Protein AF-A0A7Z6XF41-F1 (afdb_monomer_lite)

Structure (mmCIF, N/CA/C/O backbone):
data_AF-A0A7Z6XF41-F1
#
_entry.id   AF-A0A7Z6XF41-F1
#
loop_
_atom_site.group_PDB
_atom_site.id
_atom_site.type_symbol
_atom_site.label_atom_id
_atom_site.label_alt_id
_atom_site.label_comp_id
_atom_site.label_asym_id
_atom_site.label_entity_id
_atom_site.label_seq_id
_atom_site.pdbx_PDB_ins_code
_atom_site.Cartn_x
_atom_site.Cartn_y
_atom_site.Cartn_z
_atom_site.occupancy
_atom_site.B_iso_or_equiv
_atom_site.auth_seq_id
_atom_site.auth_comp_id
_atom_site.auth_asym_id
_atom_site.auth_atom_id
_atom_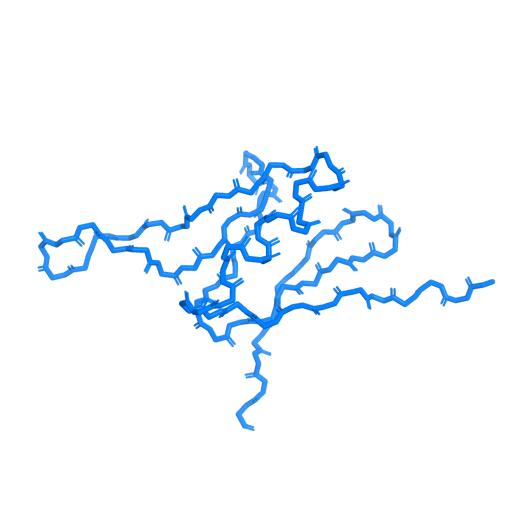site.pdbx_PDB_model_num
ATOM 1 N N . MET A 1 1 ? 7.021 -4.534 -27.042 1.00 46.53 1 MET A N 1
ATOM 2 C CA . MET A 1 1 ? 6.772 -5.283 -25.794 1.00 46.53 1 MET A CA 1
ATOM 3 C C . MET A 1 1 ? 5.698 -4.507 -25.048 1.00 46.53 1 MET A C 1
ATOM 5 O O . MET A 1 1 ? 5.958 -3.373 -24.677 1.00 46.53 1 MET A O 1
ATOM 9 N N . THR A 1 2 ? 4.467 -5.012 -24.967 1.00 49.75 2 THR A N 1
ATOM 10 C CA . THR A 1 2 ? 3.399 -4.373 -24.177 1.00 49.75 2 THR A CA 1
ATOM 11 C C . THR A 1 2 ? 3.675 -4.664 -22.712 1.00 49.75 2 THR A C 1
ATOM 13 O O . THR A 1 2 ? 3.329 -5.729 -22.204 1.00 49.75 2 THR A O 1
ATOM 16 N N . THR A 1 3 ? 4.393 -3.763 -22.055 1.00 71.62 3 THR A N 1
ATOM 17 C CA . THR A 1 3 ? 4.639 -3.856 -20.619 1.00 71.62 3 THR A CA 1
ATOM 18 C C . THR A 1 3 ? 3.284 -3.750 -19.921 1.00 71.62 3 THR A C 1
ATOM 20 O O . THR A 1 3 ? 2.562 -2.778 -20.125 1.00 71.62 3 THR A O 1
ATOM 23 N N . THR A 1 4 ? 2.888 -4.795 -19.200 1.00 88.25 4 THR A N 1
ATOM 24 C CA . THR A 1 4 ? 1.604 -4.843 -18.484 1.00 88.25 4 THR A CA 1
ATOM 25 C C . THR A 1 4 ? 1.794 -4.286 -17.078 1.00 88.25 4 THR A C 1
ATOM 27 O O . THR A 1 4 ? 2.904 -4.336 -16.545 1.00 88.25 4 THR A O 1
ATOM 30 N N . ASP A 1 5 ? 0.727 -3.748 -16.494 1.00 94.12 5 ASP A N 1
ATOM 31 C CA . ASP A 1 5 ? 0.711 -3.344 -15.091 1.00 94.12 5 ASP A CA 1
ATOM 32 C C . ASP A 1 5 ? 1.009 -4.538 -14.169 1.00 94.12 5 ASP A C 1
ATOM 34 O O . ASP A 1 5 ? 0.540 -5.656 -14.404 1.00 94.12 5 ASP A O 1
ATOM 38 N N . THR A 1 6 ? 1.734 -4.281 -13.081 1.00 96.69 6 THR A N 1
ATOM 39 C CA . THR A 1 6 ? 1.868 -5.231 -11.969 1.00 96.69 6 THR A CA 1
ATOM 40 C C . THR A 1 6 ? 0.901 -4.828 -10.869 1.00 96.69 6 THR A C 1
ATOM 42 O O . THR A 1 6 ? 0.818 -3.651 -10.518 1.00 96.69 6 THR A O 1
ATOM 45 N N . THR A 1 7 ? 0.165 -5.788 -10.313 1.00 97.19 7 THR A N 1
ATOM 46 C CA . THR A 1 7 ? -0.870 -5.504 -9.315 1.00 97.19 7 THR A CA 1
ATOM 47 C C . THR A 1 7 ? -0.750 -6.392 -8.091 1.00 97.19 7 THR A C 1
ATOM 49 O O . THR A 1 7 ? -0.523 -7.593 -8.233 1.00 97.19 7 THR A O 1
ATOM 52 N N . TRP A 1 8 ? -1.010 -5.827 -6.914 1.00 98.00 8 TRP A N 1
ATOM 53 C CA . TRP A 1 8 ? -1.050 -6.554 -5.647 1.00 98.00 8 TRP A CA 1
ATOM 54 C C . TRP A 1 8 ? -2.319 -6.214 -4.873 1.00 98.00 8 TRP A C 1
ATOM 56 O O . TRP A 1 8 ? -2.655 -5.040 -4.730 1.00 98.00 8 TRP A O 1
ATOM 66 N N . LEU A 1 9 ? -3.005 -7.229 -4.344 1.00 98.00 9 LEU A N 1
ATOM 67 C CA . LEU A 1 9 ? -4.061 -7.023 -3.355 1.00 98.00 9 LEU A CA 1
ATOM 68 C C . LEU A 1 9 ? -3.409 -6.709 -2.007 1.00 98.00 9 LEU A C 1
ATOM 70 O O . LEU A 1 9 ? -2.602 -7.503 -1.516 1.00 98.00 9 LEU A O 1
ATOM 74 N N . VAL A 1 10 ? -3.764 -5.576 -1.410 1.00 98.19 10 VAL A N 1
ATOM 75 C CA . VAL A 1 10 ? -3.243 -5.149 -0.111 1.00 98.19 10 VAL A CA 1
ATOM 76 C C . VAL A 1 10 ? -4.194 -5.629 0.976 1.00 98.19 10 VAL A C 1
ATOM 78 O O . VAL A 1 10 ? -5.331 -5.180 1.074 1.00 98.19 10 VAL A O 1
ATOM 81 N N . THR A 1 11 ? -3.737 -6.556 1.808 1.00 98.06 11 THR A N 1
ATOM 82 C CA . THR A 1 11 ? -4.468 -7.093 2.962 1.00 98.06 11 THR A CA 1
ATOM 83 C C . THR A 1 11 ? -3.540 -7.123 4.179 1.00 98.06 11 THR A C 1
ATOM 85 O O . THR A 1 11 ? -2.328 -6.940 4.021 1.00 98.06 11 THR A O 1
ATOM 88 N N . PRO A 1 12 ? -4.060 -7.376 5.394 1.00 98.19 12 PRO A N 1
ATOM 89 C CA . PRO A 1 12 ? -3.208 -7.584 6.564 1.00 98.19 12 PRO A CA 1
ATOM 90 C C . PRO A 1 12 ? -2.154 -8.683 6.366 1.00 98.19 12 PRO A C 1
ATOM 92 O O . PRO A 1 12 ? -1.043 -8.555 6.869 1.00 98.19 12 PRO A O 1
ATOM 95 N N . ASP A 1 13 ? -2.479 -9.724 5.596 1.00 98.31 13 ASP A N 1
ATOM 96 C CA . ASP A 1 13 ? -1.595 -10.872 5.377 1.00 98.31 13 ASP A CA 1
ATOM 97 C C . ASP A 1 13 ? -0.570 -10.630 4.261 1.00 98.31 13 ASP A C 1
ATOM 99 O O . ASP A 1 13 ? 0.517 -11.206 4.278 1.00 98.31 13 ASP A O 1
ATOM 103 N N . THR A 1 14 ? -0.896 -9.786 3.276 1.00 98.19 14 THR A N 1
ATOM 104 C CA . THR A 1 14 ? -0.018 -9.539 2.121 1.00 98.19 14 THR A CA 1
ATOM 105 C C . THR A 1 14 ? 0.863 -8.308 2.281 1.00 98.19 14 THR A C 1
ATOM 107 O O . THR A 1 14 ? 1.858 -8.200 1.568 1.00 98.19 14 THR A O 1
ATOM 110 N N . ILE A 1 15 ? 0.540 -7.388 3.198 1.00 97.94 15 ILE A N 1
ATOM 111 C CA . ILE A 1 15 ? 1.158 -6.055 3.256 1.00 97.94 15 ILE A CA 1
ATOM 112 C C . ILE A 1 15 ? 2.690 -6.081 3.297 1.00 97.94 15 ILE A C 1
ATOM 114 O O . ILE A 1 15 ? 3.304 -5.305 2.576 1.00 97.94 15 ILE A O 1
ATOM 118 N N . ASN A 1 16 ? 3.304 -6.995 4.054 1.00 97.88 16 ASN A N 1
ATOM 119 C CA . ASN A 1 16 ? 4.766 -7.086 4.143 1.00 97.88 16 ASN A CA 1
ATOM 120 C C . ASN A 1 16 ? 5.393 -7.530 2.813 1.00 97.88 16 ASN A C 1
ATOM 122 O O . ASN A 1 16 ? 6.373 -6.951 2.369 1.00 97.88 16 ASN A O 1
ATOM 126 N N . ALA A 1 17 ? 4.788 -8.508 2.133 1.00 98.19 17 ALA A N 1
ATOM 127 C CA . ALA A 1 17 ? 5.276 -8.956 0.830 1.00 98.19 17 ALA A CA 1
ATOM 128 C C . ALA A 1 17 ? 5.094 -7.880 -0.254 1.00 98.19 17 ALA A C 1
ATOM 130 O O . ALA A 1 17 ? 5.891 -7.795 -1.188 1.00 98.19 17 ALA A O 1
ATOM 131 N N . VAL A 1 18 ? 4.040 -7.061 -0.148 1.00 98.00 18 VAL A N 1
ATOM 132 C CA . VAL A 1 18 ? 3.839 -5.917 -1.047 1.00 98.00 18 VAL A CA 1
ATOM 133 C C . VAL A 1 18 ? 4.869 -4.821 -0.769 1.00 98.00 18 VAL A C 1
ATOM 135 O O . VAL A 1 18 ? 5.426 -4.288 -1.721 1.00 98.00 18 VAL A O 1
ATOM 138 N N . ASP A 1 19 ? 5.149 -4.513 0.497 1.00 98.06 19 ASP A N 1
ATOM 139 C CA . ASP A 1 19 ? 6.183 -3.555 0.917 1.00 98.06 19 ASP A CA 1
ATOM 140 C C . ASP A 1 19 ? 7.563 -3.952 0.360 1.00 98.06 19 ASP A C 1
ATOM 142 O O . ASP A 1 19 ? 8.148 -3.184 -0.403 1.00 98.06 19 ASP A O 1
ATOM 146 N N . ASP A 1 20 ? 7.989 -5.204 0.573 1.00 98.00 20 ASP A N 1
ATOM 147 C CA . ASP A 1 20 ? 9.243 -5.750 0.029 1.00 98.00 20 ASP A CA 1
ATOM 148 C C . ASP A 1 20 ? 9.307 -5.645 -1.508 1.00 98.00 20 ASP A C 1
ATOM 150 O O . ASP A 1 20 ? 10.340 -5.309 -2.098 1.00 98.00 20 ASP A O 1
ATOM 154 N N . ALA A 1 21 ? 8.190 -5.929 -2.189 1.00 97.31 21 ALA A N 1
ATOM 155 C CA . ALA A 1 21 ? 8.113 -5.837 -3.643 1.00 97.31 21 ALA A CA 1
ATOM 156 C C . ALA A 1 21 ? 8.229 -4.390 -4.144 1.00 97.31 21 ALA A C 1
ATOM 158 O O . ALA A 1 21 ? 8.798 -4.165 -5.212 1.00 97.31 21 ALA A O 1
ATOM 159 N N . VAL A 1 22 ? 7.691 -3.415 -3.407 1.00 97.19 22 VAL A N 1
ATOM 160 C CA . VAL A 1 22 ? 7.809 -1.985 -3.725 1.00 97.19 22 VAL A CA 1
ATOM 161 C C . VAL A 1 22 ? 9.245 -1.503 -3.490 1.00 97.19 22 VAL A C 1
ATOM 163 O O . VAL A 1 22 ? 9.816 -0.853 -4.373 1.00 97.19 22 VAL A O 1
ATOM 166 N N . ASP A 1 23 ? 9.853 -1.892 -2.368 1.00 95.69 23 ASP A N 1
ATOM 167 C CA . ASP A 1 23 ? 11.231 -1.548 -2.005 1.00 95.69 23 ASP A CA 1
ATOM 168 C C . ASP A 1 23 ? 12.250 -2.073 -3.030 1.00 95.69 23 ASP A C 1
ATOM 170 O O . ASP A 1 23 ? 13.232 -1.393 -3.341 1.00 95.69 23 ASP A O 1
ATOM 174 N N . ALA A 1 24 ? 11.987 -3.225 -3.660 1.00 96.81 24 ALA A N 1
ATOM 175 C CA . ALA A 1 24 ? 12.812 -3.760 -4.747 1.00 96.81 24 ALA A CA 1
ATOM 176 C C . ALA A 1 24 ? 12.891 -2.838 -5.986 1.00 96.81 24 ALA A C 1
ATOM 178 O O . ALA A 1 24 ? 13.825 -2.951 -6.782 1.00 96.81 24 ALA A O 1
ATOM 179 N N . TYR A 1 25 ? 11.949 -1.901 -6.151 1.00 94.62 25 TYR A N 1
ATOM 180 C CA . TYR A 1 25 ? 12.001 -0.861 -7.186 1.00 94.62 25 TYR A CA 1
ATOM 181 C C . TYR A 1 25 ? 12.704 0.427 -6.723 1.00 94.62 25 TYR A C 1
ATOM 183 O O . TYR A 1 25 ? 12.719 1.405 -7.470 1.00 94.62 25 TYR A O 1
ATOM 191 N N . GLY A 1 26 ? 13.262 0.455 -5.507 1.00 95.31 26 GLY A N 1
ATOM 192 C CA . GLY A 1 26 ? 13.862 1.647 -4.903 1.00 95.31 26 GLY A CA 1
ATOM 193 C C . GLY A 1 26 ? 12.837 2.715 -4.510 1.00 95.31 26 GLY A C 1
ATOM 194 O O . GLY A 1 26 ? 13.191 3.886 -4.366 1.00 95.31 26 GLY A O 1
ATOM 195 N N . VAL A 1 27 ? 11.562 2.336 -4.376 1.00 96.25 27 VAL A N 1
ATOM 196 C CA . VAL A 1 27 ? 10.465 3.229 -3.991 1.00 96.25 27 VAL A CA 1
ATOM 197 C C . VAL A 1 27 ? 10.138 2.986 -2.529 1.00 96.25 27 VAL A C 1
ATOM 199 O O . VAL A 1 27 ? 9.974 1.851 -2.120 1.00 96.25 27 VAL A O 1
ATOM 202 N N . TYR A 1 28 ? 10.002 4.056 -1.750 1.00 94.75 28 TYR A N 1
ATOM 203 C CA . TYR A 1 28 ? 9.693 3.938 -0.329 1.00 94.75 28 TYR A CA 1
ATOM 204 C C . TYR A 1 28 ? 8.255 3.464 -0.092 1.00 94.75 28 TYR A C 1
ATOM 206 O O . TYR A 1 28 ?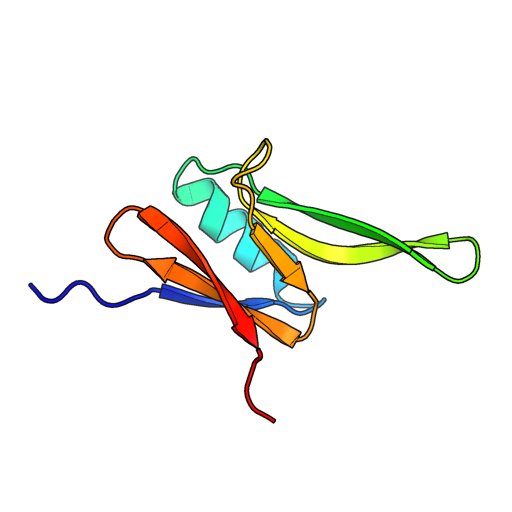 7.313 4.164 -0.482 1.00 94.75 28 TYR A O 1
ATOM 214 N N . ALA A 1 29 ? 8.083 2.353 0.619 1.00 97.12 29 ALA A N 1
ATOM 215 C CA . ALA A 1 29 ? 6.800 1.919 1.158 1.00 97.12 29 ALA A CA 1
ATOM 216 C C . ALA A 1 29 ? 6.777 1.977 2.696 1.00 97.12 29 ALA A C 1
ATOM 218 O O . ALA A 1 29 ? 7.808 2.029 3.369 1.00 97.12 29 ALA A O 1
ATOM 219 N N . LYS A 1 30 ? 5.580 2.140 3.271 1.00 96.19 30 LYS A N 1
ATOM 220 C CA . LYS A 1 30 ? 5.355 2.012 4.718 1.00 96.19 30 LYS A CA 1
ATOM 221 C C . LYS A 1 30 ? 3.885 1.772 5.013 1.00 96.19 30 LYS A C 1
ATOM 223 O O . LYS A 1 30 ? 3.024 2.359 4.354 1.00 96.19 30 LYS A O 1
ATOM 228 N N . GLY A 1 31 ? 3.594 1.029 6.080 1.00 97.50 31 GLY A N 1
ATOM 229 C CA . GLY A 1 31 ? 2.246 0.941 6.643 1.00 97.50 31 GLY A CA 1
ATOM 230 C C . GLY A 1 31 ? 1.590 2.320 6.801 1.00 97.50 31 GLY A C 1
ATOM 231 O O . GLY A 1 31 ? 2.212 3.278 7.276 1.00 97.50 31 GLY A O 1
ATOM 232 N N . TYR A 1 32 ? 0.338 2.427 6.366 1.00 97.88 32 TYR A N 1
ATOM 233 C CA . TYR A 1 32 ? -0.493 3.610 6.535 1.00 97.88 32 TYR A CA 1
ATOM 234 C C . TYR A 1 32 ? -1.326 3.460 7.804 1.00 97.88 32 TYR A C 1
ATOM 236 O O . TYR A 1 32 ? -2.088 2.503 7.940 1.00 97.88 32 TYR A O 1
ATOM 244 N N . PHE A 1 33 ? -1.147 4.388 8.742 1.00 97.44 33 PHE A N 1
ATOM 245 C CA . PHE A 1 33 ? -1.760 4.329 10.063 1.00 97.44 33 PHE A CA 1
ATOM 246 C C . PHE A 1 33 ? -2.851 5.388 10.203 1.00 97.44 33 PHE A C 1
ATOM 248 O O . PHE A 1 33 ? -2.636 6.552 9.867 1.00 97.44 33 PHE A O 1
ATOM 255 N N . GLU A 1 34 ? -3.984 4.987 10.766 1.00 97.62 34 GLU A N 1
ATOM 256 C CA . GLU A 1 34 ? -5.064 5.870 11.201 1.00 97.62 34 GLU A CA 1
ATOM 257 C C . GLU A 1 34 ? -5.322 5.654 12.705 1.00 97.62 34 GLU A C 1
ATOM 259 O O . GLU A 1 34 ? -4.959 4.622 13.277 1.00 97.62 34 GLU A O 1
ATOM 264 N N . PHE A 1 35 ? -5.917 6.642 13.375 1.00 97.69 35 PHE A N 1
ATOM 265 C CA . PHE A 1 35 ? -6.312 6.524 14.779 1.00 97.69 35 PHE A CA 1
ATOM 266 C C . PHE A 1 35 ? -7.791 6.140 14.849 1.00 97.69 35 PHE A C 1
ATOM 268 O O . PHE A 1 35 ? -8.657 6.968 14.575 1.00 97.69 35 PHE A O 1
ATOM 275 N N . ILE A 1 36 ? -8.068 4.881 15.184 1.00 95.44 36 ILE A N 1
ATOM 276 C CA . ILE A 1 36 ? -9.411 4.286 15.189 1.00 95.44 36 ILE A CA 1
ATOM 277 C C . ILE A 1 36 ? -9.681 3.759 16.595 1.00 95.44 36 ILE A C 1
ATOM 279 O O . ILE A 1 36 ? -8.836 3.075 17.171 1.00 95.44 36 ILE A O 1
ATOM 283 N N . ASP A 1 37 ? -10.831 4.119 17.168 1.00 95.75 37 ASP A N 1
ATOM 284 C CA . ASP A 1 37 ? -11.289 3.654 18.486 1.00 95.75 37 ASP A CA 1
ATOM 285 C C . ASP A 1 37 ? -10.234 3.776 19.602 1.00 95.75 37 ASP A C 1
ATOM 287 O O . ASP A 1 37 ? -10.035 2.882 20.425 1.00 95.75 37 ASP A O 1
ATOM 291 N N . GLY A 1 38 ? -9.513 4.901 19.626 1.00 97.06 38 GLY A N 1
ATOM 292 C CA . GLY A 1 38 ? -8.497 5.170 20.646 1.00 97.06 38 GLY A CA 1
ATOM 293 C C . GLY A 1 38 ? -7.154 4.468 20.419 1.00 97.06 38 GLY A C 1
ATOM 294 O O . GLY A 1 38 ? -6.299 4.501 21.307 1.00 97.06 38 GLY A O 1
ATOM 295 N N . ARG A 1 39 ? -6.939 3.835 19.259 1.00 97.06 39 ARG A N 1
ATOM 296 C CA . ARG A 1 39 ? -5.716 3.089 18.944 1.00 97.06 39 ARG A CA 1
ATOM 297 C C . ARG A 1 39 ? -5.167 3.430 17.559 1.00 97.06 39 ARG A C 1
ATOM 299 O O . ARG A 1 39 ? -5.889 3.463 16.566 1.00 97.06 39 ARG A O 1
ATOM 306 N N . THR A 1 40 ? -3.846 3.592 17.482 1.00 97.69 40 THR A N 1
ATOM 307 C CA . THR A 1 40 ? -3.122 3.632 16.206 1.00 97.69 40 THR A CA 1
ATOM 308 C C . THR A 1 40 ? -3.214 2.274 15.522 1.00 97.69 40 THR A C 1
ATOM 310 O O . THR A 1 40 ? -2.708 1.278 16.039 1.00 97.69 40 THR A O 1
ATOM 313 N N . THR A 1 41 ? -3.845 2.246 14.357 1.00 97.81 41 THR A N 1
ATOM 314 C CA . THR A 1 41 ? -4.144 1.030 13.604 1.00 97.81 41 THR A CA 1
ATOM 315 C C . THR A 1 41 ? -3.573 1.166 12.202 1.00 97.81 41 THR A C 1
ATOM 317 O O . THR A 1 41 ? -3.754 2.197 11.558 1.00 97.81 41 THR A O 1
ATOM 320 N N . VAL A 1 42 ? -2.859 0.143 11.726 1.00 98.00 42 VAL A N 1
ATOM 321 C CA . VAL A 1 42 ? -2.477 0.075 10.311 1.00 98.00 42 VAL A CA 1
ATOM 322 C C . VAL A 1 42 ? -3.718 -0.290 9.504 1.00 98.00 42 VAL A C 1
ATOM 324 O O . VAL A 1 42 ? -4.427 -1.225 9.860 1.00 98.00 42 VAL A O 1
ATOM 327 N N . VAL A 1 43 ? -4.007 0.467 8.451 1.00 98.06 43 VAL A N 1
ATOM 328 C CA . VAL A 1 43 ? -5.218 0.297 7.629 1.00 98.06 43 VAL A CA 1
ATOM 329 C C . VAL A 1 43 ? -4.901 0.103 6.148 1.00 98.06 43 VAL A C 1
ATOM 331 O O . VAL A 1 43 ? -5.808 0.064 5.320 1.00 98.06 43 VAL A O 1
ATOM 334 N N . GLY A 1 44 ? -3.619 0.015 5.794 1.00 98.25 44 GLY A N 1
ATOM 335 C CA . GLY A 1 44 ? -3.170 -0.125 4.416 1.00 98.25 44 GLY A CA 1
ATOM 336 C C . GLY A 1 44 ? -1.679 0.127 4.245 1.00 98.25 44 GLY A C 1
ATOM 337 O O . GLY A 1 44 ? -0.930 0.206 5.220 1.00 98.25 44 GLY A O 1
ATOM 338 N N . LEU A 1 45 ? -1.267 0.304 2.993 1.00 98.50 45 LEU A N 1
ATOM 339 C CA . LEU A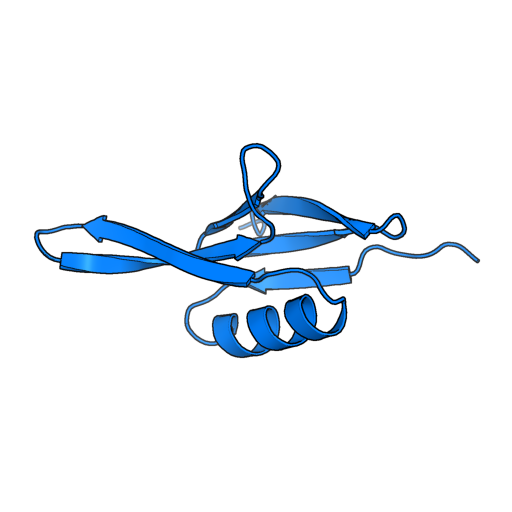 1 45 ? 0.101 0.587 2.581 1.00 98.50 45 LEU A CA 1
ATOM 340 C C . LEU A 1 45 ? 0.177 1.934 1.857 1.00 98.50 45 LEU A C 1
ATOM 342 O O . LEU A 1 45 ? -0.617 2.228 0.964 1.00 98.50 45 LEU A O 1
ATOM 346 N N . ARG A 1 46 ? 1.161 2.750 2.228 1.00 98.31 46 ARG A N 1
ATOM 347 C CA . ARG A 1 46 ? 1.498 4.015 1.572 1.00 98.31 46 ARG A CA 1
ATOM 348 C C . ARG A 1 46 ? 2.757 3.815 0.737 1.00 98.31 46 ARG A C 1
ATOM 350 O O . ARG A 1 46 ? 3.764 3.361 1.273 1.00 98.31 46 ARG A O 1
ATOM 357 N N . VAL A 1 47 ? 2.716 4.229 -0.525 1.00 98.19 47 VAL A N 1
ATOM 358 C CA . VAL A 1 47 ? 3.829 4.128 -1.478 1.00 98.19 47 VAL A CA 1
ATOM 359 C C . VAL A 1 47 ? 4.247 5.522 -1.939 1.00 98.19 47 VAL A C 1
ATOM 361 O O . VAL A 1 47 ? 3.407 6.334 -2.329 1.00 98.19 47 VAL A O 1
ATOM 364 N N . GLY A 1 48 ? 5.547 5.803 -1.879 1.00 95.56 48 GLY A N 1
ATOM 365 C CA . GLY A 1 48 ? 6.151 7.098 -2.190 1.00 95.56 48 GLY A CA 1
ATOM 366 C C . GLY A 1 48 ? 6.279 8.031 -0.980 1.00 95.56 48 GLY A C 1
ATOM 367 O O . GLY A 1 48 ? 6.114 7.643 0.180 1.00 95.56 48 GLY A O 1
ATOM 368 N N . THR A 1 49 ? 6.590 9.298 -1.240 1.00 91.06 49 THR A N 1
ATOM 369 C CA . THR A 1 49 ? 6.725 10.382 -0.249 1.00 91.06 49 THR A CA 1
ATOM 370 C C . THR A 1 49 ? 6.026 11.645 -0.760 1.00 91.06 49 THR A C 1
ATOM 372 O O . THR A 1 49 ? 5.666 11.725 -1.929 1.00 91.06 49 THR A O 1
ATOM 375 N N . GLY A 1 50 ? 5.798 12.629 0.116 1.00 90.56 50 GLY A N 1
ATOM 376 C CA . GLY A 1 50 ? 5.215 13.912 -0.292 1.00 90.56 50 GLY A CA 1
ATOM 377 C C . GLY A 1 50 ? 3.751 13.822 -0.736 1.00 90.56 50 GLY A C 1
ATOM 378 O O . GLY A 1 50 ? 3.009 12.939 -0.295 1.00 90.56 50 GLY A O 1
ATOM 379 N N . GLU A 1 51 ? 3.330 14.784 -1.554 1.00 90.50 51 GLU A N 1
ATOM 380 C CA . GLU A 1 51 ? 1.949 14.932 -2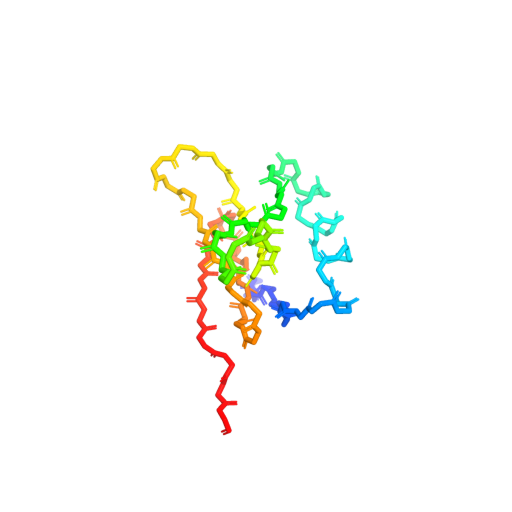.036 1.00 90.50 51 GLU A CA 1
ATOM 381 C C . GLU A 1 51 ? 1.576 13.887 -3.096 1.00 90.50 51 GLU A C 1
ATOM 383 O O . GLU A 1 51 ? 0.436 13.438 -3.115 1.00 90.50 51 GLU A O 1
ATOM 388 N N . ASP A 1 52 ? 2.553 13.408 -3.870 1.00 89.06 52 ASP A N 1
ATOM 389 C CA . ASP A 1 52 ? 2.350 12.440 -4.961 1.00 89.06 52 ASP A CA 1
ATOM 390 C C . ASP A 1 52 ? 2.260 10.978 -4.495 1.00 89.06 52 ASP A C 1
ATOM 392 O O . ASP A 1 52 ? 2.158 10.051 -5.301 1.00 89.06 52 ASP A O 1
ATOM 396 N N . ARG A 1 53 ? 2.328 10.739 -3.182 1.00 95.81 53 ARG A N 1
ATOM 397 C CA . ARG A 1 53 ? 2.198 9.394 -2.617 1.00 95.81 53 ARG A CA 1
ATOM 398 C C . ARG A 1 53 ? 0.812 8.814 -2.896 1.00 95.81 53 ARG A C 1
ATOM 400 O O . ARG A 1 53 ? -0.197 9.515 -2.814 1.00 95.81 53 ARG A O 1
ATOM 407 N N . VAL A 1 54 ? 0.749 7.499 -3.060 1.00 98.00 54 VAL A N 1
ATOM 408 C CA . VAL A 1 54 ? -0.521 6.766 -3.091 1.00 98.00 54 VAL A CA 1
ATOM 409 C C . VAL A 1 54 ? -0.710 5.956 -1.815 1.00 98.00 54 VAL A C 1
ATOM 411 O O . VAL A 1 54 ? 0.257 5.590 -1.143 1.00 98.00 54 VAL A O 1
ATOM 414 N N . VAL A 1 55 ? -1.965 5.694 -1.458 1.00 98.06 55 VAL A N 1
ATOM 415 C CA . VAL A 1 55 ? -2.336 4.882 -0.295 1.00 98.06 55 VAL A CA 1
ATOM 416 C C . VAL A 1 55 ? -3.348 3.837 -0.739 1.00 98.06 55 VAL A C 1
ATOM 418 O O . VAL A 1 55 ? -4.449 4.195 -1.145 1.00 98.06 55 VAL A O 1
ATOM 421 N N . ALA A 1 56 ? -2.969 2.565 -0.651 1.00 98.25 56 ALA A N 1
ATOM 422 C CA . ALA A 1 56 ? -3.864 1.430 -0.832 1.00 98.25 56 ALA A CA 1
ATOM 423 C C . ALA A 1 56 ? -4.341 0.968 0.546 1.00 98.25 56 ALA A C 1
ATOM 425 O O . ALA A 1 56 ? -3.531 0.506 1.353 1.00 98.25 56 ALA A O 1
ATOM 426 N N . ARG A 1 57 ? -5.633 1.121 0.845 1.00 98.19 57 ARG A N 1
ATOM 427 C CA . ARG A 1 57 ? -6.222 0.581 2.074 1.00 98.19 57 ARG A CA 1
ATOM 428 C C . ARG A 1 57 ? -6.335 -0.938 1.987 1.00 98.19 57 ARG A C 1
ATOM 430 O O . ARG A 1 57 ? -6.231 -1.528 0.914 1.00 98.19 57 ARG A O 1
ATOM 437 N N . PHE A 1 58 ? -6.541 -1.591 3.125 1.00 97.75 58 PHE A N 1
ATOM 438 C CA . PHE A 1 58 ? -6.843 -3.016 3.124 1.00 97.75 58 PHE A CA 1
ATOM 439 C C . PHE A 1 58 ? -8.097 -3.306 2.292 1.00 97.75 58 PHE A C 1
ATOM 441 O O . PHE A 1 58 ? -9.141 -2.692 2.497 1.00 97.75 58 PHE A O 1
ATOM 448 N N . GLY A 1 59 ? -7.966 -4.244 1.354 1.00 97.12 59 GLY A N 1
ATOM 449 C CA . GLY A 1 59 ? -8.963 -4.556 0.332 1.00 97.12 59 GLY A CA 1
ATOM 450 C C . GLY A 1 59 ? -8.724 -3.859 -1.011 1.00 97.12 59 GLY A C 1
ATOM 451 O O . GLY A 1 59 ? -9.329 -4.259 -1.999 1.00 97.12 59 GLY A O 1
ATOM 452 N N . ASP A 1 60 ? -7.830 -2.873 -1.096 1.00 98.38 60 ASP A N 1
ATOM 453 C CA . ASP A 1 60 ? -7.493 -2.230 -2.366 1.00 98.38 60 ASP A CA 1
ATOM 454 C C . ASP A 1 60 ? -6.460 -3.030 -3.172 1.00 98.38 60 ASP A C 1
ATOM 456 O O . ASP A 1 60 ? -5.675 -3.825 -2.646 1.00 98.38 60 ASP A O 1
ATOM 460 N N . ILE A 1 61 ? -6.421 -2.760 -4.477 1.00 98.31 61 ILE A N 1
ATOM 461 C CA . ILE A 1 61 ? -5.373 -3.214 -5.386 1.00 98.31 61 ILE A CA 1
ATOM 462 C C . ILE A 1 61 ? -4.390 -2.064 -5.617 1.00 98.31 61 ILE A C 1
ATOM 464 O O . ILE A 1 61 ? -4.738 -1.043 -6.218 1.00 98.31 61 ILE A O 1
ATOM 468 N N . LEU A 1 62 ? -3.142 -2.266 -5.198 1.00 98.44 62 LEU A N 1
ATOM 469 C CA . LEU A 1 62 ? -2.015 -1.423 -5.579 1.00 98.44 62 LEU A CA 1
ATOM 470 C C . LEU A 1 62 ? -1.579 -1.777 -7.003 1.00 98.44 62 LEU A C 1
ATOM 472 O O . LEU A 1 62 ? -1.405 -2.953 -7.328 1.00 98.44 62 LEU A O 1
ATOM 476 N N . VAL A 1 63 ? -1.378 -0.764 -7.841 1.00 97.94 63 VAL A N 1
ATOM 477 C CA . VAL A 1 63 ? -0.990 -0.915 -9.245 1.00 97.94 63 VAL A CA 1
ATOM 478 C C . VAL A 1 63 ? 0.333 -0.200 -9.485 1.00 97.94 63 VAL A C 1
ATOM 480 O O . VAL A 1 63 ? 0.464 0.988 -9.188 1.00 97.94 63 VAL A O 1
ATOM 483 N N . ARG A 1 64 ? 1.302 -0.909 -10.066 1.00 97.19 64 ARG A N 1
ATOM 484 C CA . ARG A 1 64 ? 2.517 -0.329 -10.63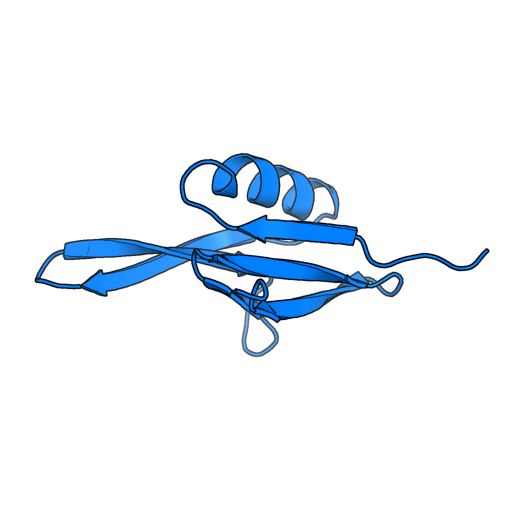8 1.00 97.19 64 ARG A CA 1
ATOM 485 C C . ARG A 1 64 ? 2.404 -0.331 -12.153 1.00 97.19 64 ARG A C 1
ATOM 487 O O . ARG A 1 64 ? 2.327 -1.393 -12.771 1.00 97.19 64 ARG A O 1
ATOM 494 N N . HIS A 1 65 ? 2.480 0.851 -12.741 1.00 95.81 65 HIS A N 1
ATOM 495 C CA . HIS A 1 65 ? 2.481 1.023 -14.183 1.00 95.81 65 HIS A CA 1
ATOM 496 C C . HIS A 1 65 ? 3.878 0.786 -14.779 1.00 95.81 65 HIS A C 1
ATOM 498 O O . HIS A 1 65 ? 4.897 0.951 -14.095 1.00 95.81 65 HIS A O 1
ATOM 504 N N . PRO A 1 66 ? 3.968 0.425 -16.070 1.00 94.81 66 PRO A N 1
ATOM 505 C CA . PRO A 1 66 ? 5.229 0.276 -16.791 1.00 94.81 66 PRO A CA 1
ATOM 506 C C . PRO A 1 66 ? 6.186 1.460 -16.693 1.00 94.81 66 PRO A C 1
ATOM 508 O O . PRO A 1 66 ? 7.399 1.268 -16.659 1.00 94.81 66 PRO A O 1
ATOM 511 N N . ASP A 1 67 ? 5.638 2.672 -16.640 1.00 92.81 67 ASP A N 1
ATOM 512 C CA . ASP A 1 67 ? 6.385 3.927 -16.562 1.00 92.81 67 ASP A CA 1
ATOM 513 C C . ASP A 1 67 ? 6.894 4.249 -15.144 1.00 92.81 67 ASP A C 1
ATOM 515 O O . ASP A 1 67 ? 7.505 5.292 -14.929 1.00 92.81 67 ASP A O 1
ATOM 519 N N . GLY A 1 68 ? 6.667 3.351 -14.180 1.00 92.94 68 GLY A N 1
ATOM 520 C CA . GLY A 1 68 ? 7.092 3.502 -12.792 1.00 92.94 68 GLY A CA 1
ATOM 521 C C . GLY A 1 68 ? 6.123 4.301 -11.922 1.00 92.94 68 GLY A C 1
ATOM 522 O O . GLY A 1 68 ? 6.369 4.416 -10.721 1.00 92.94 68 GLY A O 1
ATOM 523 N N . ARG A 1 69 ? 5.019 4.818 -12.481 1.00 94.69 69 ARG A N 1
ATOM 524 C CA . ARG A 1 69 ? 3.960 5.444 -11.683 1.00 94.69 69 ARG A CA 1
ATOM 525 C C . ARG A 1 69 ? 3.168 4.401 -10.908 1.00 94.69 69 ARG A C 1
ATOM 527 O O . ARG A 1 69 ? 3.042 3.247 -11.319 1.00 94.69 69 ARG A O 1
ATOM 534 N N . TRP A 1 70 ? 2.585 4.853 -9.807 1.00 97.19 70 TRP A N 1
ATOM 535 C CA . TRP A 1 70 ? 1.751 4.039 -8.937 1.00 97.19 70 TRP A CA 1
ATOM 536 C C . TRP A 1 70 ? 0.332 4.591 -8.909 1.00 97.19 70 TRP A C 1
ATOM 538 O O . TRP A 1 70 ? 0.129 5.804 -8.933 1.00 97.19 70 TRP A O 1
ATOM 548 N N . SER A 1 71 ? -0.648 3.700 -8.853 1.00 97.50 71 SER A N 1
ATOM 549 C CA . SER A 1 71 ? -2.0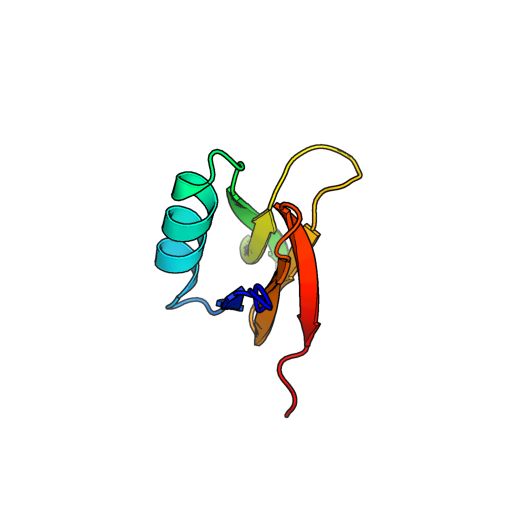46 4.050 -8.625 1.00 97.50 71 SER A CA 1
ATOM 550 C C . SER A 1 71 ? -2.720 3.003 -7.744 1.00 97.50 71 SER A C 1
ATOM 552 O O . SER A 1 71 ? -2.139 1.967 -7.411 1.00 97.50 71 SER A O 1
ATOM 554 N N . VAL A 1 72 ? -3.942 3.303 -7.317 1.00 98.12 72 VAL A N 1
ATOM 555 C CA . VAL A 1 72 ? -4.757 2.422 -6.482 1.00 98.12 72 VAL A CA 1
ATOM 556 C C . VAL A 1 72 ? -6.120 2.290 -7.132 1.00 98.12 72 VAL A C 1
ATOM 558 O O . VAL A 1 72 ? -6.679 3.274 -7.621 1.00 98.12 72 VAL A O 1
ATOM 561 N N . ARG A 1 73 ? -6.664 1.077 -7.125 1.00 96.19 73 ARG A N 1
ATOM 562 C CA . ARG A 1 73 ? -8.057 0.827 -7.494 1.00 96.19 73 ARG A CA 1
ATOM 563 C C . ARG A 1 73 ? -8.718 -0.091 -6.465 1.00 96.19 73 ARG A C 1
ATOM 565 O O . ARG A 1 73 ? -8.023 -0.937 -5.904 1.00 96.19 73 ARG A O 1
ATOM 572 N N . PRO A 1 74 ? -10.038 0.006 -6.259 1.00 93.75 74 PRO A N 1
ATOM 573 C CA . PRO A 1 74 ? -10.756 -0.948 -5.420 1.00 93.75 74 PRO A CA 1
ATOM 574 C C . PRO A 1 74 ? -10.601 -2.375 -5.962 1.00 93.75 74 PRO A C 1
ATOM 576 O O . PRO A 1 74 ? -10.654 -2.575 -7.183 1.00 93.75 74 PRO A O 1
ATOM 579 N N . ALA A 1 75 ? -10.451 -3.377 -5.089 1.00 83.94 75 ALA A N 1
ATOM 580 C CA . ALA A 1 75 ? -10.751 -4.744 -5.500 1.00 83.94 75 ALA A CA 1
ATOM 581 C C . ALA A 1 75 ? -12.263 -4.820 -5.744 1.00 83.94 75 ALA A C 1
ATOM 583 O O . ALA A 1 75 ? -13.051 -4.469 -4.868 1.00 83.94 75 ALA A O 1
ATOM 584 N N . ALA A 1 76 ? -12.677 -5.188 -6.957 1.00 70.50 76 ALA A N 1
ATOM 585 C CA . ALA A 1 76 ? -14.094 -5.387 -7.238 1.00 70.50 76 ALA A CA 1
ATOM 586 C C . ALA A 1 76 ? -14.663 -6.445 -6.274 1.00 70.50 76 ALA A C 1
ATOM 588 O O . ALA A 1 76 ? -13.995 -7.448 -6.015 1.00 70.50 76 ALA A O 1
ATOM 589 N N . ALA A 1 77 ? -15.856 -6.174 -5.737 1.00 51.34 77 ALA A N 1
ATOM 590 C CA . ALA A 1 77 ? -16.624 -7.113 -4.921 1.00 51.34 77 ALA A CA 1
ATOM 591 C C . ALA A 1 77 ? -17.156 -8.285 -5.757 1.00 51.34 77 ALA A C 1
ATOM 593 O O . ALA A 1 77 ? -17.459 -8.060 -6.954 1.00 51.34 77 ALA A O 1
#

Secondary structure (DSSP, 8-state):
--PPPEEEE--TTTHHHHHHHHHTTT--EEEEEEEETTEEEEEEEEESSSTT-EEEETTEEEEE-TTS-EEEEEPP-

Radius of gyration: 12.69 Å; chains: 1; bounding box: 30×26×46 Å

pLDDT: mean 93.88, std 10.21, range [46.53, 98.5]

Foldseek 3Di:
DPDDKDKDQWAPVCQVVVQVVLVVVVWHKDFDWDQDPNDTDGFFMWIHDDPQIDTAGHQKMWIQDPVRHIDIDGDDD

Sequence (77 aa):
MTTTDTTWLVTPDTINAVDDAVDAYGVYAKGYFEFIDGRTTVVGLRVGTGEDRVVARFGDILVRHPDGRWSVRPAAA